Protein AF-D8MP61-F1 (afdb_monomer_lite)

pLDDT: mean 78.48, std 13.78, range [42.25, 92.31]

Structure (mmCIF, N/CA/C/O backbone):
data_AF-D8MP61-F1
#
_entry.id   AF-D8MP61-F1
#
loop_
_atom_site.group_PDB
_atom_site.id
_atom_site.type_symbol
_atom_site.label_atom_id
_atom_site.label_alt_id
_atom_site.label_comp_id
_atom_site.label_asym_id
_atom_site.label_entity_id
_atom_site.label_seq_id
_atom_site.pdbx_PDB_ins_code
_atom_site.Cartn_x
_atom_site.Cartn_y
_atom_site.Cartn_z
_atom_site.occupancy
_atom_site.B_iso_or_equiv
_atom_site.auth_seq_id
_atom_site.auth_comp_id
_atom_site.auth_asym_id
_atom_site.auth_atom_id
_atom_site.pdbx_PDB_model_num
ATOM 1 N N . MET A 1 1 ? -20.455 11.475 15.877 1.00 50.53 1 MET A N 1
ATOM 2 C CA . MET A 1 1 ? -20.136 10.905 14.552 1.00 50.53 1 MET A CA 1
ATOM 3 C C . MET A 1 1 ? -18.632 10.989 14.391 1.00 50.53 1 MET A C 1
ATOM 5 O O . MET A 1 1 ? -18.110 12.089 14.484 1.00 50.53 1 MET A O 1
ATOM 9 N N . LYS A 1 2 ? -17.933 9.853 14.289 1.00 57.06 2 LYS A N 1
ATOM 10 C CA . LYS A 1 2 ? -16.504 9.862 13.951 1.00 57.06 2 LYS A CA 1
ATOM 11 C C . LYS A 1 2 ? -16.419 10.324 12.497 1.00 57.06 2 LYS A C 1
ATOM 13 O O . LYS A 1 2 ? -17.140 9.780 11.664 1.00 57.06 2 LYS A O 1
ATOM 18 N N . ASP A 1 3 ? -15.657 11.373 12.230 1.00 61.78 3 ASP A N 1
ATOM 19 C CA . ASP A 1 3 ? -15.551 11.915 10.882 1.00 61.78 3 ASP A CA 1
ATOM 20 C C . ASP A 1 3 ? -14.682 10.978 10.031 1.00 61.78 3 ASP A C 1
ATOM 22 O O . ASP A 1 3 ? -13.460 10.934 10.175 1.00 61.78 3 ASP A O 1
ATOM 26 N N . PHE A 1 4 ? -15.334 10.167 9.197 1.00 70.19 4 PHE A N 1
ATOM 27 C CA . PHE A 1 4 ? -14.679 9.205 8.305 1.00 70.19 4 PHE A CA 1
ATOM 28 C C . PHE A 1 4 ? -14.073 9.869 7.064 1.00 70.19 4 PHE A C 1
ATOM 30 O O . PHE A 1 4 ? -13.456 9.188 6.245 1.00 70.19 4 PHE A O 1
ATOM 37 N N . TYR A 1 5 ? -14.218 11.188 6.910 1.00 74.75 5 TYR A N 1
ATOM 38 C CA . TYR A 1 5 ? -13.701 11.919 5.761 1.00 74.75 5 TYR A CA 1
ATOM 39 C C . TYR A 1 5 ? -12.191 11.719 5.586 1.00 74.75 5 TYR A C 1
ATOM 41 O O . TYR A 1 5 ? -11.732 11.308 4.520 1.00 74.75 5 TYR A O 1
ATOM 49 N N . MET A 1 6 ? -11.412 11.880 6.658 1.00 76.56 6 MET A N 1
ATOM 50 C CA . MET A 1 6 ? -9.956 11.706 6.593 1.00 76.56 6 MET A CA 1
ATOM 51 C C . MET A 1 6 ? -9.540 10.256 6.323 1.00 76.56 6 MET A C 1
ATOM 53 O O . MET A 1 6 ? -8.540 10.017 5.649 1.00 76.56 6 MET A O 1
ATOM 57 N N . GLU A 1 7 ? -10.309 9.287 6.816 1.00 79.81 7 GLU A N 1
ATOM 58 C CA . GLU A 1 7 ? -10.055 7.859 6.600 1.00 79.81 7 GLU A CA 1
ATOM 59 C C . GLU A 1 7 ? -10.353 7.470 5.141 1.00 79.81 7 GLU A C 1
ATOM 61 O O . GLU A 1 7 ? -9.554 6.786 4.500 1.00 79.81 7 GLU A O 1
ATOM 66 N N . SER A 1 8 ? -11.425 8.022 4.561 1.00 83.75 8 SER A N 1
ATOM 67 C CA . SER A 1 8 ? -11.747 7.853 3.141 1.00 83.75 8 SER A CA 1
ATOM 68 C C . SER A 1 8 ? -10.695 8.464 2.210 1.00 83.75 8 SER A C 1
ATOM 70 O O . SER A 1 8 ? -10.328 7.832 1.223 1.00 83.75 8 SER A O 1
ATOM 72 N N . ILE A 1 9 ? -10.134 9.632 2.551 1.00 85.88 9 ILE A N 1
ATOM 73 C CA . ILE A 1 9 ? -9.058 10.265 1.769 1.00 85.88 9 ILE A CA 1
ATOM 74 C C . ILE A 1 9 ? -7.800 9.394 1.760 1.00 85.88 9 ILE A C 1
ATOM 76 O O . ILE A 1 9 ? -7.174 9.218 0.713 1.00 85.88 9 ILE A O 1
ATOM 80 N N . ARG A 1 10 ? -7.419 8.824 2.911 1.00 85.88 10 ARG A N 1
ATOM 81 C CA . ARG A 1 10 ? -6.257 7.925 2.986 1.00 85.88 10 ARG A CA 1
ATOM 82 C C . ARG A 1 10 ? -6.449 6.698 2.097 1.00 85.88 10 ARG A C 1
ATOM 84 O O . ARG A 1 10 ? -5.539 6.360 1.345 1.00 85.88 10 ARG A O 1
ATOM 91 N N . LEU A 1 11 ? -7.630 6.080 2.138 1.00 88.38 11 LEU A N 1
ATOM 92 C CA . LEU A 1 11 ? -7.954 4.922 1.299 1.00 88.38 11 LEU A CA 1
ATOM 93 C C . LEU A 1 11 ? -7.964 5.270 -0.196 1.00 88.38 11 LEU A C 1
ATOM 95 O O . LEU A 1 11 ? -7.404 4.525 -0.996 1.00 88.38 11 LEU A O 1
ATOM 99 N N . GLN A 1 12 ? -8.522 6.422 -0.578 1.00 90.25 12 GLN A N 1
ATOM 100 C CA . GLN A 1 12 ? -8.505 6.899 -1.967 1.00 90.2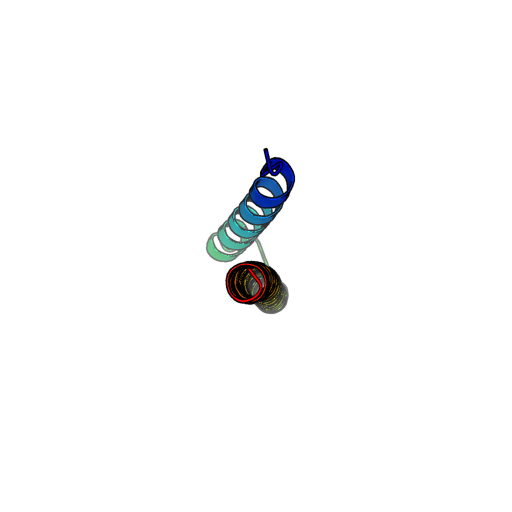5 12 GLN A CA 1
ATOM 101 C C . GLN A 1 12 ? -7.082 7.142 -2.484 1.00 90.25 12 GLN A C 1
ATOM 103 O O . GLN A 1 12 ? -6.780 6.824 -3.632 1.00 90.25 12 GLN A 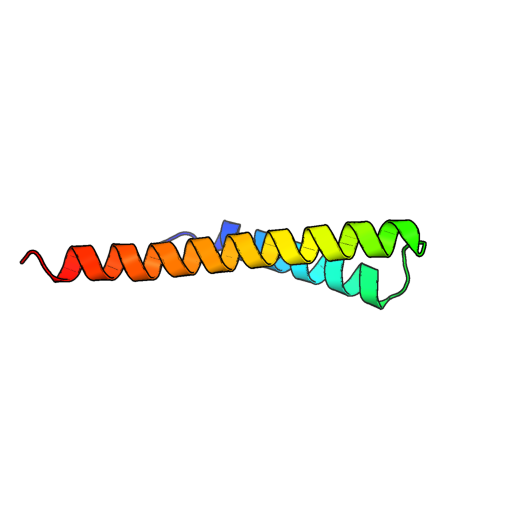O 1
ATOM 108 N N . ARG A 1 13 ? -6.182 7.663 -1.641 1.00 89.81 13 ARG A N 1
ATOM 109 C CA . ARG A 1 13 ? -4.771 7.850 -2.005 1.00 89.81 13 ARG A CA 1
ATOM 110 C C . ARG A 1 13 ? -4.070 6.518 -2.272 1.00 89.81 13 ARG A C 1
ATOM 112 O O . ARG A 1 13 ? -3.316 6.414 -3.235 1.00 89.81 13 ARG A O 1
ATOM 119 N N . ILE A 1 14 ? -4.324 5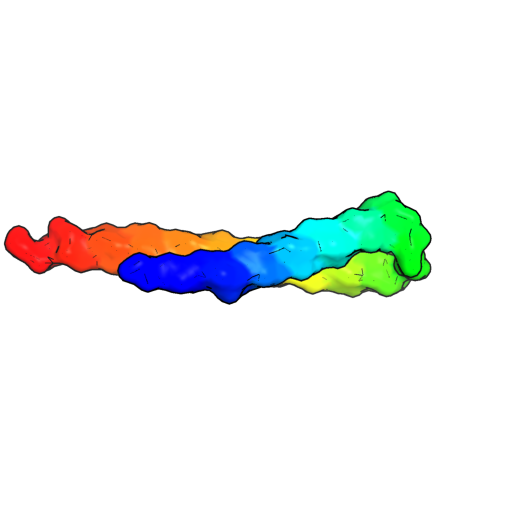.511 -1.438 1.00 90.00 14 ILE A N 1
ATOM 120 C CA . ILE A 1 14 ? -3.763 4.165 -1.618 1.00 90.00 14 ILE A CA 1
ATOM 121 C C . ILE A 1 14 ? -4.274 3.540 -2.922 1.00 90.00 14 ILE A C 1
ATOM 123 O O . ILE A 1 14 ? -3.475 3.019 -3.698 1.00 90.00 14 ILE A O 1
ATOM 127 N N . ASP A 1 15 ? -5.579 3.636 -3.195 1.00 89.75 15 ASP A N 1
ATOM 128 C CA . ASP A 1 15 ? -6.189 3.146 -4.440 1.00 89.75 15 ASP A CA 1
ATOM 129 C C . ASP A 1 15 ? -5.585 3.831 -5.676 1.00 89.75 15 ASP A C 1
ATOM 131 O O . ASP A 1 15 ? -5.211 3.157 -6.634 1.00 89.75 15 ASP A O 1
ATOM 135 N N . LEU A 1 16 ? -5.391 5.153 -5.633 1.00 88.88 16 LEU A N 1
ATOM 136 C CA . LEU A 1 16 ? -4.766 5.902 -6.725 1.00 88.88 16 LEU A CA 1
ATOM 137 C C . LEU A 1 16 ? -3.336 5.423 -7.013 1.00 88.88 16 LEU A C 1
ATOM 139 O O . LEU A 1 16 ? -3.016 5.120 -8.160 1.00 88.88 16 LEU A O 1
ATOM 143 N N . ILE A 1 17 ? -2.487 5.330 -5.986 1.00 87.12 17 ILE A N 1
ATOM 144 C CA . ILE A 1 17 ? -1.084 4.910 -6.149 1.00 87.12 17 ILE A CA 1
ATOM 145 C C . ILE A 1 17 ? -1.018 3.467 -6.663 1.00 87.12 17 ILE A C 1
ATOM 147 O O . ILE A 1 17 ? -0.257 3.172 -7.582 1.00 87.12 17 ILE A O 1
ATOM 151 N N . THR A 1 18 ? -1.870 2.586 -6.136 1.00 88.38 18 THR A N 1
ATOM 152 C CA . THR A 1 18 ? -1.950 1.182 -6.566 1.00 88.38 18 THR A CA 1
ATOM 153 C C . THR A 1 18 ? -2.354 1.069 -8.037 1.00 88.38 18 THR A C 1
ATOM 155 O O . THR A 1 18 ? -1.760 0.298 -8.786 1.00 88.38 18 THR A O 1
ATOM 158 N N . ARG A 1 19 ? -3.326 1.866 -8.494 1.00 88.88 19 ARG A N 1
ATOM 159 C CA . ARG A 1 19 ? -3.718 1.896 -9.912 1.00 88.88 19 ARG A CA 1
ATOM 160 C C . ARG A 1 19 ? -2.606 2.429 -10.803 1.00 88.88 19 ARG A C 1
ATOM 162 O O . ARG A 1 19 ? -2.409 1.898 -11.889 1.00 88.88 19 ARG A O 1
ATOM 169 N N . SER A 1 20 ? -1.877 3.450 -10.363 1.00 85.00 20 SER A N 1
ATOM 170 C CA . SER A 1 20 ? -0.745 3.984 -11.125 1.00 85.00 20 SER A CA 1
ATOM 171 C C . SER A 1 20 ? 0.399 2.970 -11.253 1.00 85.00 20 SER A C 1
ATOM 173 O O . SER A 1 20 ? 0.991 2.863 -12.322 1.00 85.00 20 SER A O 1
ATOM 175 N N . LEU A 1 21 ? 0.652 2.181 -10.203 1.00 85.50 21 LEU A N 1
ATOM 176 C CA . LEU A 1 21 ? 1.589 1.051 -10.213 1.00 85.50 21 LEU A CA 1
ATOM 177 C C . LEU A 1 21 ? 1.184 -0.035 -11.217 1.00 85.50 21 LEU A C 1
ATOM 179 O O . LEU A 1 21 ? 2.005 -0.479 -12.013 1.00 85.50 21 LEU A O 1
ATOM 183 N N . VAL A 1 22 ? -0.089 -0.446 -11.199 1.00 84.00 22 VAL A N 1
ATOM 184 C CA . VAL A 1 22 ? -0.617 -1.494 -12.093 1.00 84.00 22 VAL A CA 1
ATOM 185 C C . VAL A 1 22 ? -0.634 -1.046 -13.555 1.00 84.00 22 VAL A C 1
ATOM 187 O O . VAL A 1 22 ? -0.412 -1.861 -14.445 1.00 84.00 22 VAL A O 1
ATOM 190 N N . ASN A 1 23 ? -0.876 0.240 -13.811 1.00 87.25 23 ASN A N 1
ATOM 191 C CA . ASN A 1 23 ? -0.914 0.803 -15.161 1.00 87.25 23 ASN A CA 1
ATOM 192 C C . ASN A 1 23 ? 0.475 1.136 -15.736 1.00 87.25 23 ASN A C 1
ATOM 194 O O . ASN A 1 23 ? 0.545 1.806 -16.763 1.00 87.25 23 ASN A O 1
ATOM 198 N N . ASP A 1 24 ? 1.555 0.680 -15.091 1.00 76.75 24 ASP A N 1
ATOM 199 C CA . ASP A 1 24 ? 2.934 0.812 -15.578 1.00 76.75 24 ASP A CA 1
ATOM 200 C C . ASP A 1 24 ? 3.358 2.273 -15.848 1.00 76.75 24 ASP A C 1
ATOM 202 O O . ASP A 1 24 ? 4.106 2.588 -16.770 1.00 76.75 24 ASP A O 1
ATOM 206 N N . LEU A 1 25 ? 2.842 3.207 -15.038 1.00 75.06 25 LEU A N 1
ATOM 207 C CA . LEU A 1 25 ? 3.148 4.639 -15.160 1.00 75.06 25 LEU A CA 1
ATOM 208 C C . LEU A 1 25 ? 4.512 5.022 -14.553 1.00 75.06 25 LEU A C 1
ATOM 210 O O . LEU A 1 25 ? 4.860 6.202 -14.526 1.00 75.06 25 LEU A O 1
ATOM 214 N N . TYR A 1 26 ? 5.269 4.042 -14.060 1.00 75.19 26 TYR A N 1
ATOM 215 C CA . TYR A 1 26 ? 6.530 4.202 -13.337 1.00 75.19 26 TYR A CA 1
ATOM 216 C C . TYR A 1 26 ? 7.612 3.323 -13.966 1.00 75.19 26 TYR A C 1
ATOM 218 O O . TYR A 1 26 ? 7.307 2.259 -14.499 1.00 75.19 26 TYR A O 1
ATOM 226 N N . ASN A 1 27 ? 8.879 3.735 -13.879 1.00 83.06 27 ASN A N 1
ATOM 227 C CA . ASN A 1 27 ? 9.990 2.827 -14.179 1.00 83.06 27 ASN A CA 1
ATOM 228 C C . ASN A 1 27 ? 10.099 1.739 -13.089 1.00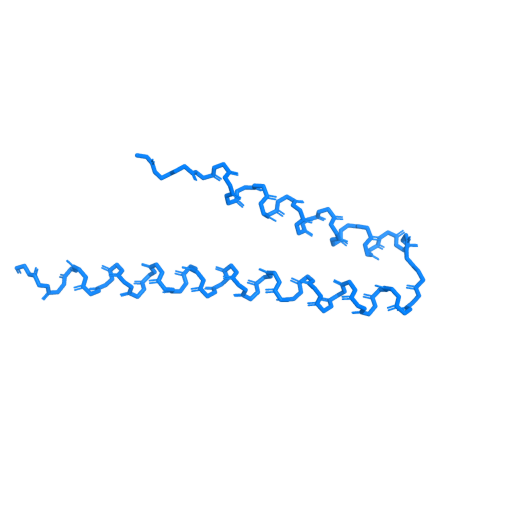 83.06 27 ASN A C 1
ATOM 230 O O . ASN A 1 27 ? 9.473 1.844 -12.034 1.00 83.06 27 ASN A O 1
ATOM 234 N N . ASP A 1 28 ? 10.863 0.677 -13.346 1.00 82.81 28 ASP A N 1
ATOM 235 C CA . ASP A 1 28 ? 10.900 -0.485 -12.448 1.00 82.81 28 ASP A CA 1
ATOM 236 C C . ASP A 1 28 ? 11.461 -0.166 -11.048 1.00 82.81 28 ASP A C 1
ATOM 238 O O . ASP A 1 28 ? 10.931 -0.679 -10.062 1.00 82.81 28 ASP A O 1
ATOM 242 N N . ASP A 1 29 ? 12.434 0.745 -10.940 1.00 84.31 29 ASP A N 1
ATOM 243 C CA . ASP A 1 29 ? 12.976 1.201 -9.649 1.00 84.31 29 ASP A CA 1
ATOM 244 C C . ASP A 1 29 ? 11.914 1.980 -8.842 1.00 84.31 29 ASP A C 1
ATOM 246 O O . ASP A 1 29 ? 11.716 1.758 -7.645 1.00 84.31 29 ASP A O 1
ATOM 250 N N . ASP A 1 30 ? 11.161 2.858 -9.512 1.00 85.38 30 ASP A N 1
ATOM 251 C CA . ASP A 1 30 ? 10.076 3.638 -8.915 1.00 85.38 30 ASP A CA 1
ATOM 252 C C . ASP A 1 30 ? 8.897 2.743 -8.496 1.00 85.38 30 ASP A C 1
ATOM 254 O O . ASP A 1 30 ? 8.228 3.028 -7.496 1.00 85.38 30 ASP A O 1
ATOM 258 N N . LYS A 1 31 ? 8.643 1.638 -9.215 1.00 86.50 31 LYS A N 1
ATOM 259 C CA . LYS A 1 31 ? 7.616 0.655 -8.833 1.00 86.50 31 LYS A CA 1
ATOM 260 C C . LYS A 1 31 ? 7.956 -0.042 -7.529 1.00 86.50 31 LYS A C 1
ATOM 262 O O . LYS A 1 31 ? 7.068 -0.204 -6.693 1.00 86.50 31 LYS A O 1
ATOM 267 N N . GLU A 1 32 ? 9.208 -0.458 -7.349 1.00 88.25 32 GLU A N 1
ATOM 268 C CA . GLU A 1 32 ? 9.638 -1.141 -6.129 1.00 88.25 32 GLU A CA 1
ATOM 269 C C . GLU A 1 32 ? 9.429 -0.236 -4.906 1.00 88.25 32 GLU A C 1
ATOM 271 O O . GLU A 1 32 ? 8.793 -0.636 -3.926 1.00 88.25 32 GLU A O 1
ATOM 276 N N . ILE A 1 33 ? 9.848 1.028 -5.008 1.00 88.62 33 ILE A N 1
ATOM 277 C CA . ILE A 1 33 ? 9.665 2.032 -3.952 1.00 88.62 33 ILE A CA 1
ATOM 278 C C . ILE A 1 33 ? 8.175 2.286 -3.687 1.00 88.62 33 ILE A C 1
ATOM 280 O O . ILE A 1 33 ? 7.728 2.286 -2.536 1.00 88.62 33 ILE A O 1
ATOM 284 N N . ALA A 1 34 ? 7.377 2.470 -4.739 1.00 87.38 34 ALA A N 1
ATOM 285 C CA . ALA A 1 34 ? 5.951 2.728 -4.590 1.00 87.38 34 ALA A CA 1
ATOM 286 C C . ALA A 1 34 ? 5.193 1.518 -4.004 1.00 87.38 34 ALA A C 1
ATOM 288 O O . ALA A 1 34 ? 4.259 1.714 -3.221 1.00 87.38 34 ALA A O 1
ATOM 289 N N . MET A 1 35 ? 5.603 0.279 -4.301 1.00 88.44 35 MET A N 1
ATOM 290 C CA . MET A 1 35 ? 5.048 -0.927 -3.671 1.00 88.44 35 MET A CA 1
ATOM 291 C C . MET A 1 35 ? 5.329 -0.971 -2.167 1.00 88.44 35 MET A C 1
ATOM 293 O O . MET A 1 35 ? 4.419 -1.281 -1.391 1.00 88.44 35 MET A O 1
ATOM 297 N N . VAL A 1 36 ? 6.548 -0.620 -1.743 1.00 92.31 36 VAL A N 1
ATOM 298 C CA . VAL A 1 36 ? 6.903 -0.526 -0.317 1.00 92.31 36 VAL A CA 1
ATOM 299 C C . VAL A 1 36 ? 6.015 0.500 0.386 1.00 92.31 36 VAL A C 1
ATOM 301 O O . VAL A 1 36 ? 5.395 0.183 1.401 1.00 92.31 36 VAL A O 1
ATOM 304 N N . TRP A 1 37 ? 5.851 1.692 -0.188 1.00 89.94 37 TRP A N 1
ATOM 305 C CA . TRP A 1 37 ? 5.001 2.730 0.404 1.00 89.94 37 TRP A CA 1
ATOM 306 C C . TRP A 1 37 ? 3.533 2.316 0.510 1.00 89.94 37 TRP A C 1
ATOM 308 O O . TRP A 1 37 ? 2.882 2.597 1.517 1.00 89.94 37 TRP A O 1
ATOM 318 N N . VAL A 1 38 ? 2.988 1.628 -0.500 1.00 91.25 38 VAL A N 1
ATOM 319 C CA . VAL A 1 38 ? 1.621 1.084 -0.436 1.00 91.25 38 VAL A CA 1
ATOM 320 C C . VAL A 1 38 ? 1.488 0.082 0.713 1.00 91.25 38 VAL A C 1
ATOM 322 O O . VAL A 1 38 ? 0.526 0.168 1.481 1.00 91.25 38 VAL A O 1
ATOM 325 N N . ALA A 1 39 ? 2.457 -0.820 0.883 1.00 90.62 39 ALA A N 1
ATOM 326 C CA . ALA A 1 39 ? 2.459 -1.791 1.975 1.00 90.62 39 ALA A CA 1
ATOM 327 C C . ALA A 1 39 ? 2.534 -1.120 3.360 1.00 90.62 39 ALA A C 1
ATOM 329 O O . ALA A 1 39 ? 1.799 -1.504 4.276 1.00 90.62 39 ALA A O 1
ATOM 330 N N . GLU A 1 40 ? 3.359 -0.084 3.512 1.00 90.81 40 GLU A N 1
ATOM 331 C CA . GLU A 1 40 ? 3.457 0.707 4.745 1.00 90.81 40 GLU A CA 1
ATOM 332 C C . GLU A 1 40 ? 2.140 1.423 5.067 1.00 90.81 40 GLU A C 1
ATOM 334 O O . GLU A 1 40 ? 1.658 1.371 6.201 1.00 90.81 40 GLU A O 1
ATOM 339 N N . MET A 1 41 ? 1.504 2.036 4.063 1.00 89.56 41 MET A N 1
ATOM 340 C CA . MET A 1 41 ? 0.212 2.702 4.235 1.00 89.56 41 MET A CA 1
ATOM 341 C C . MET A 1 41 ? -0.895 1.725 4.655 1.00 89.56 41 MET A C 1
ATOM 343 O O . MET A 1 41 ? -1.694 2.054 5.534 1.00 89.56 41 MET A O 1
ATOM 347 N N . PHE A 1 42 ? -0.939 0.522 4.073 1.00 87.81 42 PHE A N 1
ATOM 348 C CA . PHE A 1 42 ? -1.877 -0.521 4.499 1.00 87.81 42 PHE A CA 1
ATOM 349 C C . PHE A 1 42 ? -1.602 -0.996 5.925 1.00 87.81 42 PHE A C 1
ATOM 351 O O . PHE A 1 42 ? -2.542 -1.138 6.707 1.00 87.81 42 PHE A O 1
ATOM 358 N N . THR A 1 43 ? -0.333 -1.204 6.275 1.00 90.75 43 THR A N 1
ATOM 359 C CA . THR A 1 43 ? 0.074 -1.638 7.619 1.00 90.75 43 THR A CA 1
ATOM 360 C C . THR A 1 43 ? -0.379 -0.632 8.673 1.00 90.75 43 THR A C 1
ATOM 362 O O . THR A 1 43 ? -1.040 -1.018 9.634 1.00 90.75 43 THR A O 1
ATOM 365 N N . GLY A 1 44 ? -0.157 0.666 8.437 1.00 87.88 44 GLY A N 1
ATOM 366 C CA . GLY A 1 44 ? -0.615 1.720 9.344 1.00 87.88 44 GLY A CA 1
ATOM 367 C C . GLY A 1 44 ? -2.133 1.718 9.560 1.00 87.88 44 GLY A C 1
ATOM 368 O O . GLY A 1 44 ? -2.596 1.862 10.688 1.00 87.88 44 GLY A O 1
ATOM 369 N N . ILE A 1 45 ? -2.924 1.485 8.507 1.00 85.62 45 ILE A N 1
ATOM 370 C CA . ILE A 1 45 ? -4.389 1.380 8.628 1.00 85.62 45 ILE A CA 1
ATOM 371 C C . ILE A 1 45 ? -4.792 0.133 9.425 1.00 85.62 45 ILE A C 1
ATOM 373 O O . ILE A 1 45 ? -5.682 0.197 10.274 1.00 85.62 45 ILE A O 1
ATOM 377 N N . VAL A 1 46 ? -4.155 -1.012 9.167 1.00 86.50 46 VAL A N 1
ATOM 378 C CA . VAL A 1 46 ? -4.438 -2.261 9.891 1.00 86.50 46 VAL A CA 1
ATOM 379 C C . VAL A 1 46 ? -4.124 -2.110 11.377 1.00 86.50 46 VAL A C 1
ATOM 381 O O . VAL A 1 46 ? -4.935 -2.534 12.204 1.00 86.50 46 VAL A O 1
ATOM 384 N N . ASP A 1 47 ? -3.008 -1.472 11.716 1.00 88.50 47 ASP A N 1
ATOM 385 C CA . ASP A 1 47 ? -2.613 -1.212 13.098 1.00 88.50 47 ASP A CA 1
ATOM 386 C C . ASP A 1 47 ? -3.578 -0.238 13.787 1.00 88.50 47 ASP A C 1
ATOM 388 O O . ASP A 1 47 ? -4.064 -0.535 14.879 1.00 88.50 47 ASP A O 1
ATOM 392 N N . GLU A 1 48 ? -3.987 0.849 13.123 1.00 85.19 48 GLU A N 1
ATOM 393 C CA . GLU A 1 48 ? -5.010 1.766 13.646 1.00 85.19 48 GLU A CA 1
ATOM 394 C C . GLU A 1 48 ? -6.350 1.050 13.908 1.00 85.19 48 GLU A C 1
ATOM 396 O O . GLU A 1 48 ? -6.987 1.259 14.946 1.00 85.19 48 GLU A O 1
ATOM 401 N N . ILE A 1 49 ? -6.793 0.175 12.998 1.00 82.19 49 ILE A N 1
ATOM 402 C CA . ILE A 1 49 ? -8.010 -0.632 13.182 1.00 82.19 49 ILE A CA 1
ATOM 403 C C . ILE A 1 49 ? -7.836 -1.607 14.350 1.00 82.19 49 ILE A C 1
ATOM 405 O O . ILE A 1 49 ? -8.763 -1.806 15.147 1.00 82.19 49 ILE A O 1
ATOM 409 N N . ARG A 1 50 ? -6.666 -2.242 14.454 1.00 81.31 50 ARG A N 1
ATOM 410 C CA . ARG A 1 50 ? -6.347 -3.197 15.516 1.00 81.31 50 ARG A CA 1
ATOM 411 C C . ARG A 1 50 ? -6.380 -2.515 16.878 1.00 81.31 50 ARG A C 1
ATOM 413 O O . ARG A 1 50 ? -7.048 -3.022 17.781 1.00 81.31 50 ARG A O 1
ATOM 420 N N . ASP A 1 51 ? -5.770 -1.345 16.999 1.00 82.50 51 ASP A N 1
ATOM 421 C CA . ASP A 1 51 ? -5.740 -0.555 18.226 1.00 82.50 51 ASP A CA 1
ATOM 422 C C . ASP A 1 51 ? -7.123 -0.036 18.613 1.00 82.50 51 ASP A C 1
ATOM 424 O O . ASP A 1 51 ? -7.504 -0.100 19.783 1.00 82.50 51 ASP A O 1
ATOM 428 N N . GLN A 1 52 ? -7.945 0.375 17.644 1.00 77.19 52 GLN A N 1
ATOM 429 C CA . GLN A 1 52 ? -9.342 0.727 17.905 1.00 77.19 52 GLN A CA 1
ATOM 430 C C . GLN A 1 52 ? -10.150 -0.465 18.440 1.00 77.19 52 GLN A C 1
ATOM 432 O O . GLN A 1 52 ? -10.939 -0.310 19.377 1.00 77.19 52 GLN A O 1
ATOM 437 N N . LYS A 1 53 ? -9.939 -1.672 17.900 1.00 62.62 53 LYS A N 1
ATOM 438 C CA . LYS A 1 53 ? -10.610 -2.892 18.381 1.00 62.62 53 LYS A CA 1
ATOM 439 C C . LYS A 1 53 ? -10.106 -3.340 19.757 1.00 62.62 53 LYS A C 1
ATOM 441 O O . LYS A 1 53 ? -10.904 -3.809 20.568 1.00 62.62 53 LYS A O 1
ATOM 446 N N . ILE A 1 54 ? -8.812 -3.194 20.046 1.00 59.03 54 ILE A N 1
ATOM 447 C CA . ILE A 1 54 ? -8.216 -3.561 21.342 1.00 59.03 54 ILE A CA 1
ATOM 448 C C . ILE A 1 54 ? -8.588 -2.538 22.428 1.00 59.03 54 ILE A C 1
ATOM 450 O O . ILE A 1 54 ? -9.001 -2.926 23.523 1.00 59.03 54 ILE A O 1
ATOM 454 N N . GLY A 1 55 ? -8.528 -1.240 22.123 1.00 56.66 55 GLY A N 1
ATOM 455 C CA . GLY A 1 55 ? -8.955 -0.161 23.018 1.00 56.66 55 GLY A CA 1
ATOM 456 C C . GLY A 1 55 ? -10.458 -0.180 23.309 1.00 56.66 55 GLY A C 1
ATOM 457 O O . GLY A 1 55 ? -10.869 0.093 24.436 1.00 56.66 55 GLY A O 1
ATOM 458 N N . GLY A 1 56 ? -11.277 -0.589 22.334 1.00 55.31 56 GLY A N 1
ATOM 459 C CA . GLY A 1 56 ? -12.715 -0.802 22.516 1.00 55.31 56 GLY A CA 1
ATOM 460 C C . GLY A 1 56 ? -13.054 -1.962 23.459 1.00 55.31 56 GLY A C 1
ATOM 461 O O . GLY A 1 56 ? -14.002 -1.856 24.231 1.00 55.31 56 GLY A O 1
ATOM 462 N N . ARG A 1 57 ? -12.255 -3.042 23.469 1.00 52.62 57 ARG A N 1
ATOM 463 C CA . ARG A 1 57 ? -12.442 -4.160 24.414 1.00 52.62 57 ARG A CA 1
ATOM 464 C C . ARG A 1 57 ? -12.082 -3.797 25.853 1.00 52.62 57 ARG A C 1
ATOM 466 O O . ARG A 1 57 ? -12.779 -4.236 26.759 1.00 52.62 57 ARG A O 1
ATOM 473 N N . LYS A 1 58 ? -11.042 -2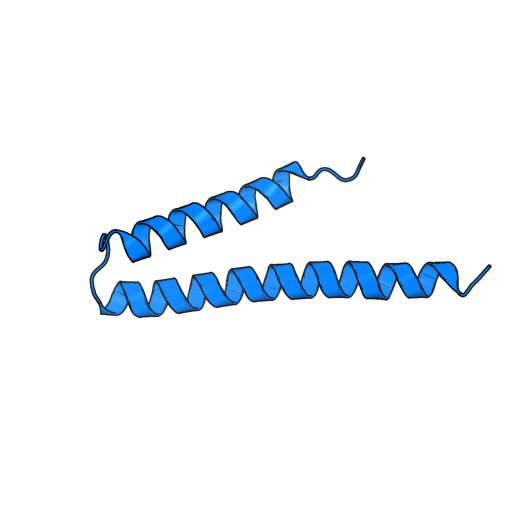.983 26.080 1.00 52.06 58 LYS A N 1
ATOM 474 C CA . LYS A 1 58 ? -10.671 -2.550 27.442 1.00 52.06 58 LYS A CA 1
ATOM 475 C C . LYS A 1 58 ? -11.766 -1.715 28.115 1.00 52.06 58 LYS A C 1
ATOM 477 O O . LYS A 1 58 ? -11.986 -1.874 29.305 1.00 52.06 58 LYS A O 1
ATOM 482 N N . LYS A 1 59 ? -12.501 -0.889 27.361 1.00 53.00 59 LYS A N 1
ATOM 483 C CA . LYS A 1 59 ? -13.575 -0.040 27.915 1.00 53.00 59 LYS A CA 1
ATOM 484 C C . LYS A 1 59 ? -14.892 -0.762 28.225 1.00 53.00 59 LYS A C 1
ATOM 486 O O . LYS A 1 59 ? -15.777 -0.149 28.805 1.00 53.00 59 LYS A O 1
ATOM 491 N N . LEU A 1 60 ? -15.036 -2.028 27.834 1.00 54.56 60 LEU A N 1
ATOM 492 C CA . LEU A 1 60 ? -16.233 -2.840 28.098 1.00 54.56 60 LEU A CA 1
ATOM 493 C C . LEU A 1 60 ? -16.035 -3.850 29.243 1.00 54.56 60 LEU A C 1
ATOM 495 O O . LEU A 1 60 ? -16.964 -4.583 29.559 1.00 54.56 60 LEU A O 1
ATOM 499 N N . GLY A 1 61 ? -14.837 -3.910 29.838 1.00 53.47 61 GLY A N 1
ATOM 500 C CA . GLY A 1 61 ? -14.517 -4.785 30.974 1.00 53.47 61 GLY A CA 1
ATOM 501 C C . GLY A 1 61 ? -14.430 -4.073 32.329 1.00 53.47 61 GLY A C 1
ATOM 502 O O . GLY A 1 61 ? -14.176 -4.730 33.332 1.00 53.47 61 GLY A O 1
ATOM 503 N N . GLU A 1 62 ? -14.623 -2.753 32.361 1.00 51.81 62 GLU A N 1
ATOM 504 C CA . GLU A 1 62 ? -14.646 -1.928 33.574 1.00 51.81 62 GLU A CA 1
ATOM 505 C C . GLU A 1 62 ? -16.011 -1.230 33.655 1.00 51.81 62 GLU A C 1
ATOM 507 O O . GLU A 1 62 ? -16.167 -0.082 33.23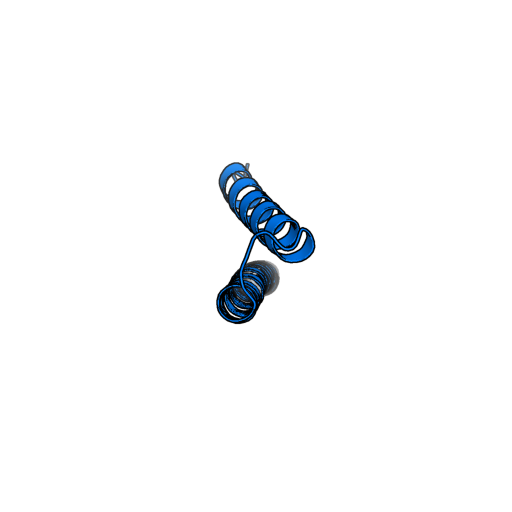8 1.00 51.81 62 GLU A O 1
ATOM 512 N N . GLY A 1 63 ? -17.028 -1.962 34.108 1.00 42.25 63 GLY A N 1
ATOM 513 C CA . GLY A 1 63 ? -18.395 -1.475 34.291 1.00 42.25 63 GLY A CA 1
ATOM 514 C C . GLY A 1 63 ? -19.180 -2.405 35.192 1.00 42.25 63 GLY A C 1
ATOM 515 O O . GLY A 1 63 ? -19.153 -3.623 34.909 1.00 42.25 63 GLY A O 1
#

Organism: Erwinia billingiae (strain Eb661) (NCBI:txid634500)

Foldseek 3Di:
DPPCVVVVVLVVVLVVLVVCLVVPVDDPVVSVVSVVVSVVSVVVVVVVVVCVVVVVVVVVVPD

Secondary structure (DSSP, 8-state):
----HHHHHHHHHHHHHHHHHHTT-S-HHHHHHHHHHHHHHHHHHHHHHHHHHHHHHHTTS--

Radius of gyration: 16.26 Å; chains: 1; bounding box: 33×17×50 Å

Sequence (63 aa):
MKDFYMESIRLQRIDLITRSLVNDLYNDDDKEIAMVWVAEMFTGIVDEIRDQKIGGRKKLGEG